Protein AF-A0A850B9L0-F1 (afdb_monomer_lite)

Foldseek 3Di:
DDLVVLLVLLVVLVVVLVVLVVVLVVLVVVDDPDPVSVVVSVVSVVVSVVVNVCSCPVRVVVSCVVVVVSDDPVVVVPPD

pLDDT: mean 91.35, std 11.02, range [40.31, 98.25]

Structure (mmCIF, N/CA/C/O backbone):
data_AF-A0A850B9L0-F1
#
_entry.id   AF-A0A850B9L0-F1
#
loop_
_atom_site.group_PDB
_atom_site.id
_atom_site.type_symbol
_atom_site.label_atom_id
_atom_site.label_alt_id
_atom_site.label_comp_id
_atom_site.label_asym_id
_atom_site.label_entity_id
_atom_site.label_seq_id
_atom_site.pdbx_PDB_ins_code
_atom_site.Cartn_x
_atom_site.Cartn_y
_atom_site.Cartn_z
_atom_site.occupancy
_atom_site.B_iso_or_equiv
_atom_site.auth_seq_id
_atom_site.auth_comp_id
_atom_site.auth_asym_id
_atom_site.auth_atom_id
_atom_site.pdbx_PDB_model_num
ATOM 1 N N . MET A 1 1 ? -10.185 -6.110 19.116 1.00 83.19 1 MET A N 1
ATOM 2 C CA . MET A 1 1 ? -8.786 -5.764 19.451 1.00 83.19 1 MET A CA 1
ATOM 3 C C . MET A 1 1 ? -8.790 -4.529 20.335 1.00 83.19 1 MET A C 1
ATOM 5 O O . MET A 1 1 ? -9.541 -3.609 20.025 1.00 83.19 1 MET A O 1
ATOM 9 N N . GLN A 1 2 ? -8.014 -4.522 21.424 1.00 94.69 2 GLN A N 1
ATOM 10 C CA . GLN A 1 2 ? -7.888 -3.352 22.304 1.00 94.69 2 GLN A CA 1
ATOM 11 C C . GLN A 1 2 ? -7.242 -2.180 21.552 1.00 94.69 2 GLN A C 1
ATOM 13 O O . GLN A 1 2 ? -6.399 -2.408 20.685 1.00 94.69 2 GLN A O 1
ATOM 18 N N . LYS A 1 3 ? -7.625 -0.943 21.883 1.00 93.62 3 LYS A N 1
ATOM 19 C CA . LYS A 1 3 ? -7.205 0.265 21.156 1.00 93.62 3 LYS A CA 1
ATOM 20 C C . LYS A 1 3 ? -5.686 0.436 21.084 1.00 93.62 3 LYS A C 1
ATOM 22 O O . LYS A 1 3 ? -5.166 0.759 20.024 1.00 93.62 3 LYS A O 1
ATOM 27 N N . GLU A 1 4 ? -4.973 0.170 22.176 1.00 96.56 4 GLU A N 1
ATOM 28 C CA . GLU A 1 4 ? -3.514 0.332 22.206 1.00 96.56 4 GLU A CA 1
ATOM 29 C C . GLU A 1 4 ? -2.807 -0.659 21.271 1.00 96.56 4 GLU A C 1
ATOM 31 O O . GLU A 1 4 ? -1.922 -0.283 20.507 1.00 96.56 4 GLU A O 1
ATOM 36 N N . ILE A 1 5 ? -3.278 -1.910 21.236 1.00 97.50 5 ILE A N 1
ATOM 37 C CA . ILE A 1 5 ? -2.788 -2.911 20.281 1.00 97.50 5 ILE A CA 1
ATOM 38 C C . ILE A 1 5 ? -3.145 -2.500 18.849 1.00 97.50 5 ILE A C 1
ATOM 40 O O . ILE A 1 5 ? -2.307 -2.596 17.960 1.00 97.50 5 ILE A O 1
ATOM 44 N N . ALA A 1 6 ? -4.358 -1.989 18.621 1.00 97.50 6 ALA A N 1
ATOM 45 C CA . ALA A 1 6 ? -4.775 -1.508 17.308 1.00 97.50 6 ALA A CA 1
ATOM 46 C C . ALA A 1 6 ? -3.868 -0.379 16.798 1.00 97.50 6 ALA A C 1
ATOM 48 O O . ALA A 1 6 ? -3.432 -0.420 15.653 1.00 97.50 6 ALA A O 1
ATOM 49 N N . LYS A 1 7 ? -3.515 0.576 17.665 1.00 97.00 7 LYS A N 1
ATOM 50 C CA . LYS A 1 7 ? -2.588 1.666 17.351 1.00 97.00 7 LYS A CA 1
ATOM 51 C C . LYS A 1 7 ? -1.191 1.151 16.988 1.00 97.00 7 LYS A C 1
ATOM 53 O O . LYS A 1 7 ? -0.612 1.627 16.015 1.00 97.00 7 LYS A O 1
ATOM 58 N N . GLN A 1 8 ? -0.667 0.174 17.730 1.00 97.81 8 GLN A N 1
ATOM 59 C CA . GLN A 1 8 ? 0.633 -0.438 17.432 1.00 97.81 8 GLN A CA 1
ATOM 60 C C . GLN A 1 8 ? 0.620 -1.181 16.093 1.00 97.81 8 GLN A C 1
ATOM 62 O O . GLN A 1 8 ? 1.523 -0.991 15.283 1.00 97.81 8 GLN A O 1
ATOM 67 N N . VAL A 1 9 ? -0.423 -1.972 15.824 1.00 97.81 9 VAL A N 1
ATOM 68 C CA . VAL A 1 9 ? -0.569 -2.676 14.541 1.00 97.81 9 VAL A CA 1
ATOM 69 C C . VAL A 1 9 ? -0.681 -1.678 13.388 1.00 97.81 9 VAL A C 1
ATOM 71 O O . VAL A 1 9 ? 0.004 -1.853 12.385 1.00 97.81 9 VAL A O 1
ATOM 74 N N . THR A 1 10 ? -1.459 -0.601 13.538 1.00 97.06 10 THR A N 1
ATOM 75 C CA . THR A 1 10 ? -1.523 0.478 12.540 1.00 97.06 10 THR A CA 1
ATOM 76 C C . THR A 1 10 ? -0.141 1.067 12.264 1.00 97.06 10 THR A C 1
ATOM 78 O O . THR A 1 10 ? 0.243 1.179 11.105 1.00 97.06 10 THR A O 1
ATOM 81 N N . ALA A 1 11 ? 0.631 1.398 13.303 1.00 96.62 11 ALA A N 1
ATOM 82 C CA . ALA A 1 11 ? 1.972 1.958 13.137 1.00 96.62 11 ALA A CA 1
ATOM 83 C C . ALA A 1 11 ? 2.919 1.000 12.392 1.00 96.62 11 ALA A C 1
ATOM 85 O O . ALA A 1 11 ? 3.632 1.431 11.489 1.00 96.62 11 ALA A O 1
ATOM 86 N N . ILE A 1 12 ? 2.881 -0.297 12.718 1.00 98.12 12 ILE A N 1
ATOM 87 C CA . ILE A 1 12 ? 3.677 -1.328 12.033 1.00 98.12 12 ILE A CA 1
ATOM 88 C C . ILE A 1 12 ? 3.293 -1.417 10.554 1.00 98.12 12 ILE A C 1
ATOM 90 O O . ILE A 1 12 ? 4.164 -1.419 9.693 1.00 98.12 12 ILE A O 1
ATOM 94 N N . MET A 1 13 ? 1.996 -1.471 10.248 1.00 97.50 13 MET A N 1
ATOM 95 C CA . MET A 1 13 ? 1.522 -1.596 8.868 1.00 97.50 13 MET A CA 1
ATOM 96 C C . MET A 1 13 ? 1.874 -0.368 8.023 1.00 97.50 13 MET A C 1
ATOM 98 O O . MET A 1 13 ? 2.266 -0.517 6.868 1.00 97.50 13 MET A O 1
ATOM 102 N N . LEU A 1 14 ? 1.799 0.837 8.598 1.00 95.44 14 LEU A N 1
ATOM 103 C CA . LEU A 1 14 ? 2.227 2.064 7.922 1.00 95.44 14 LEU A CA 1
ATOM 104 C C . LEU A 1 14 ? 3.745 2.091 7.680 1.00 95.44 14 LEU A C 1
ATOM 106 O O . LEU A 1 14 ? 4.174 2.482 6.597 1.00 95.44 14 LEU A O 1
ATOM 110 N N . ASP A 1 15 ? 4.555 1.628 8.637 1.00 97.69 15 ASP A N 1
ATOM 111 C CA . ASP A 1 15 ? 6.006 1.480 8.449 1.00 97.69 15 ASP A CA 1
ATOM 112 C C . ASP A 1 15 ? 6.340 0.446 7.359 1.00 97.69 15 ASP A C 1
ATOM 114 O O . ASP A 1 15 ? 7.219 0.675 6.529 1.00 97.69 15 ASP A O 1
ATOM 118 N N . CYS A 1 16 ? 5.593 -0.662 7.289 1.00 97.75 16 CYS A N 1
ATOM 119 C CA . CYS A 1 16 ? 5.705 -1.624 6.193 1.00 97.75 16 CYS A CA 1
ATOM 120 C C . CYS A 1 16 ? 5.385 -0.982 4.838 1.00 97.75 16 CYS A C 1
ATOM 122 O O . CYS A 1 16 ? 6.166 -1.142 3.902 1.00 97.75 16 CYS A O 1
ATOM 124 N N . CYS A 1 17 ? 4.280 -0.237 4.729 1.00 96.44 17 CYS A N 1
ATOM 125 C CA . CYS A 1 17 ? 3.930 0.497 3.510 1.00 96.44 17 CYS A CA 1
ATOM 126 C C . CYS A 1 17 ? 5.037 1.471 3.093 1.00 96.44 17 CYS A C 1
ATOM 128 O O . CYS A 1 17 ? 5.415 1.494 1.926 1.00 96.44 17 CYS A O 1
ATOM 130 N N . LYS A 1 18 ? 5.612 2.206 4.049 1.00 97.06 18 LYS A N 1
ATOM 131 C CA . LYS A 1 18 ? 6.725 3.121 3.787 1.00 97.06 18 LYS A CA 1
ATOM 132 C C . LYS A 1 18 ?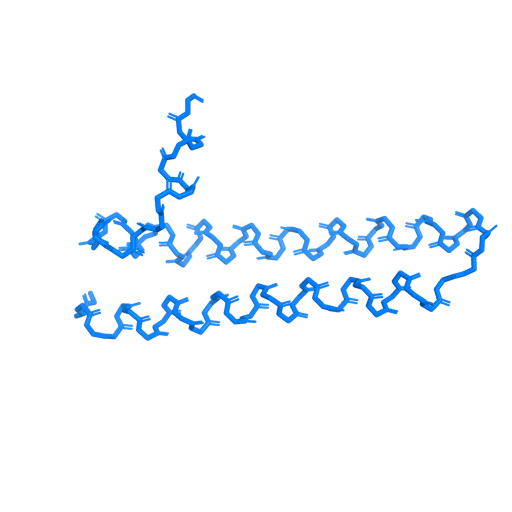 7.961 2.392 3.251 1.00 97.06 18 LYS A C 1
ATOM 134 O O . LYS A 1 18 ? 8.531 2.814 2.256 1.00 97.06 18 LYS A O 1
ATOM 139 N N . LYS A 1 19 ? 8.354 1.267 3.854 1.00 98.25 19 LYS A N 1
ATOM 140 C CA . LYS A 1 19 ? 9.496 0.458 3.382 1.00 98.25 19 LYS A CA 1
ATOM 141 C C . LYS A 1 19 ? 9.266 -0.147 1.999 1.00 98.25 19 LYS A C 1
ATOM 143 O O . LYS A 1 19 ? 10.203 -0.297 1.219 1.00 98.25 19 LYS A O 1
ATOM 148 N N . LEU A 1 20 ? 8.024 -0.517 1.695 1.00 97.94 20 LEU A N 1
ATOM 149 C CA . LEU A 1 20 ? 7.639 -0.987 0.367 1.00 97.94 20 LEU A CA 1
ATOM 150 C C . LEU A 1 20 ? 7.768 0.136 -0.671 1.00 97.94 20 LEU A C 1
ATOM 152 O O . LEU A 1 20 ? 8.301 -0.098 -1.754 1.00 97.94 20 LEU A O 1
ATOM 156 N N . GLU A 1 21 ? 7.363 1.354 -0.326 1.00 96.19 21 GLU A N 1
ATOM 157 C CA . GLU A 1 21 ? 7.552 2.538 -1.167 1.00 96.19 21 GLU A CA 1
ATOM 158 C C . GLU A 1 21 ? 9.043 2.871 -1.362 1.00 96.19 21 GLU A C 1
ATOM 160 O O . GLU A 1 21 ? 9.501 3.003 -2.493 1.00 96.19 21 GLU A O 1
ATOM 165 N N . GLU A 1 22 ? 9.846 2.843 -0.296 1.00 97.81 22 GLU A N 1
ATOM 166 C CA . GLU A 1 22 ? 11.307 2.990 -0.382 1.00 97.81 22 GLU A CA 1
ATOM 167 C C . GLU A 1 22 ? 11.937 1.916 -1.290 1.00 97.81 22 GLU A C 1
ATOM 169 O O . GLU A 1 22 ? 12.871 2.196 -2.039 1.00 97.81 22 GLU A O 1
ATOM 174 N N . SER A 1 23 ? 11.411 0.684 -1.284 1.00 97.12 23 SER A N 1
ATOM 175 C CA . SER A 1 23 ? 11.896 -0.377 -2.175 1.00 97.12 23 SER A CA 1
ATOM 176 C C . SER A 1 23 ? 11.628 -0.085 -3.655 1.00 97.12 23 SER A C 1
ATOM 178 O O . SER A 1 23 ? 12.448 -0.434 -4.503 1.00 97.12 23 SER A O 1
ATOM 180 N N . ILE A 1 24 ? 10.520 0.595 -3.971 1.00 96.31 24 ILE A N 1
ATOM 181 C CA . ILE A 1 24 ? 10.232 1.075 -5.327 1.00 96.31 24 ILE A CA 1
ATOM 182 C C . ILE A 1 24 ? 11.278 2.106 -5.743 1.00 96.31 24 ILE A C 1
ATOM 184 O O . ILE A 1 24 ? 11.797 2.024 -6.856 1.00 96.31 24 ILE A O 1
ATOM 188 N N . ASP A 1 25 ? 11.597 3.052 -4.860 1.00 95.25 25 ASP A N 1
ATOM 189 C CA . ASP A 1 25 ? 12.581 4.096 -5.142 1.00 95.25 25 ASP A CA 1
ATOM 190 C C . ASP A 1 25 ? 13.979 3.510 -5.355 1.00 95.25 25 ASP A C 1
ATOM 192 O O . ASP A 1 25 ? 14.706 3.951 -6.244 1.00 95.25 25 ASP A O 1
ATOM 196 N N . LEU A 1 26 ? 14.350 2.471 -4.601 1.00 95.38 26 LEU A N 1
ATOM 197 C CA . LEU A 1 26 ? 15.611 1.753 -4.804 1.00 95.38 26 LEU A CA 1
ATOM 198 C C . LEU A 1 26 ? 15.707 1.150 -6.212 1.00 95.38 26 LEU A C 1
ATOM 200 O O . LEU A 1 26 ? 16.725 1.330 -6.880 1.00 95.38 26 LEU A O 1
ATOM 204 N N . VAL A 1 27 ? 14.656 0.469 -6.678 1.00 93.44 27 VAL A N 1
ATOM 205 C CA . VAL A 1 27 ? 14.629 -0.119 -8.030 1.00 93.44 27 VAL A CA 1
ATOM 206 C C . VAL A 1 27 ? 14.619 0.977 -9.097 1.00 93.44 27 VAL A C 1
ATOM 208 O O . VAL A 1 27 ? 15.363 0.895 -10.074 1.00 93.44 27 VAL A O 1
ATOM 211 N N . ALA A 1 28 ? 13.835 2.039 -8.893 1.00 92.38 28 ALA A N 1
ATOM 212 C CA . ALA A 1 28 ? 13.748 3.157 -9.827 1.00 92.38 28 ALA A CA 1
ATOM 213 C C . ALA A 1 28 ? 15.095 3.873 -10.003 1.00 92.38 28 ALA A C 1
ATOM 215 O O . ALA A 1 28 ? 15.495 4.153 -11.128 1.00 92.38 28 ALA A O 1
ATOM 216 N N . ASN A 1 29 ? 15.821 4.115 -8.909 1.00 92.06 29 ASN A N 1
ATOM 217 C CA . ASN A 1 29 ? 17.125 4.782 -8.939 1.00 92.06 29 ASN A CA 1
ATOM 218 C C . ASN A 1 29 ? 18.241 3.910 -9.535 1.00 92.06 29 ASN A C 1
ATOM 220 O O . ASN A 1 29 ? 19.259 4.440 -9.979 1.00 92.06 29 ASN A O 1
ATOM 224 N N . ALA A 1 30 ? 18.076 2.585 -9.523 1.00 89.50 30 ALA A N 1
ATOM 225 C CA . ALA A 1 30 ? 19.008 1.652 -10.151 1.00 89.50 30 ALA A CA 1
ATOM 226 C C . ALA A 1 30 ? 18.749 1.461 -11.657 1.00 89.50 30 ALA A C 1
ATOM 228 O O . ALA A 1 30 ? 19.636 0.976 -12.361 1.00 89.50 30 ALA A O 1
ATOM 229 N N . SER A 1 31 ? 17.557 1.835 -12.132 1.00 84.50 31 SER A N 1
ATOM 230 C CA . SER A 1 31 ? 17.137 1.652 -13.521 1.00 84.50 31 SER A CA 1
ATOM 231 C C . SER A 1 31 ? 17.784 2.693 -14.444 1.00 84.50 31 SER A C 1
ATOM 233 O O . SER A 1 31 ? 17.930 3.868 -14.104 1.00 84.50 31 SER A O 1
ATOM 235 N N . ARG A 1 32 ? 18.165 2.264 -15.641 1.00 79.94 32 ARG A N 1
ATOM 236 C CA . ARG A 1 32 ? 18.647 3.067 -16.764 1.00 79.94 32 ARG A CA 1
ATOM 237 C C . ARG A 1 32 ? 17.468 3.458 -17.650 1.00 79.94 32 ARG A C 1
ATOM 239 O O . ARG A 1 32 ? 16.376 2.907 -17.547 1.00 79.94 32 ARG A O 1
ATOM 246 N N . ASP A 1 33 ? 17.694 4.403 -18.556 1.00 81.31 33 ASP A N 1
ATOM 247 C CA . ASP A 1 33 ? 16.672 4.885 -19.496 1.00 81.31 33 ASP A CA 1
ATOM 248 C C . ASP A 1 33 ? 16.453 3.901 -20.672 1.00 81.31 33 ASP A C 1
ATOM 250 O O . ASP A 1 33 ? 16.473 4.282 -21.840 1.00 81.31 33 ASP A O 1
ATOM 254 N N . ASP A 1 34 ? 16.302 2.610 -20.353 1.00 89.62 34 ASP A N 1
ATOM 255 C CA . ASP A 1 34 ? 15.994 1.517 -21.279 1.00 89.62 34 ASP A CA 1
ATOM 256 C C . ASP A 1 34 ? 14.526 1.086 -21.112 1.00 89.62 34 ASP A C 1
ATOM 258 O O . ASP A 1 34 ? 14.000 0.997 -20.000 1.00 89.62 34 ASP A O 1
ATOM 262 N N . GLU A 1 35 ? 13.839 0.826 -22.224 1.00 86.19 35 GLU A N 1
ATOM 263 C CA . GLU A 1 35 ? 12.416 0.462 -22.227 1.00 86.19 35 GLU A CA 1
ATOM 264 C C . GLU A 1 35 ? 12.125 -0.871 -21.515 1.00 86.19 35 GLU A C 1
ATOM 266 O O . GLU A 1 35 ? 11.056 -1.032 -20.920 1.00 86.19 35 GLU A O 1
ATOM 271 N N . LEU A 1 36 ? 13.069 -1.820 -21.526 1.00 82.50 36 LEU A N 1
ATOM 272 C CA . LEU A 1 36 ? 12.945 -3.082 -20.799 1.00 82.50 36 LEU A CA 1
ATOM 273 C C . LEU A 1 36 ? 12.962 -2.839 -19.284 1.00 82.50 36 LEU A C 1
ATOM 275 O O . LEU A 1 36 ? 12.084 -3.331 -18.575 1.00 82.50 36 LEU A O 1
ATOM 279 N N . GLU A 1 37 ? 13.898 -2.021 -18.798 1.00 87.06 37 GLU A N 1
ATOM 280 C CA . GLU A 1 37 ? 14.022 -1.690 -17.372 1.00 87.06 37 GLU A CA 1
ATOM 281 C C . GLU A 1 37 ? 12.830 -0.847 -16.881 1.00 87.06 37 GLU A C 1
ATOM 283 O O . GLU A 1 37 ? 12.310 -1.074 -15.786 1.00 87.06 37 GLU A O 1
ATOM 288 N N . LYS A 1 38 ? 12.292 0.055 -17.719 1.00 89.50 38 LYS A N 1
ATOM 289 C CA . LYS A 1 38 ? 11.036 0.774 -17.421 1.00 89.50 38 LYS A CA 1
ATOM 290 C C . LYS A 1 38 ? 9.860 -0.177 -17.230 1.00 89.50 38 LYS A C 1
ATOM 292 O O . LYS A 1 38 ? 9.051 0.021 -16.318 1.00 89.50 38 LYS A O 1
ATOM 297 N N . LYS A 1 39 ? 9.752 -1.204 -18.077 1.00 92.38 39 LYS A N 1
ATOM 298 C CA . LYS A 1 39 ? 8.704 -2.220 -17.949 1.00 92.38 39 LYS A CA 1
ATOM 299 C C . LYS A 1 39 ? 8.870 -3.017 -16.653 1.00 92.38 39 LYS A C 1
ATOM 301 O O . LYS A 1 39 ? 7.887 -3.207 -15.940 1.00 92.38 39 LYS A O 1
ATOM 306 N N . GLU A 1 40 ? 10.088 -3.442 -16.325 1.00 91.06 40 GLU A N 1
ATOM 307 C CA . GLU A 1 40 ? 10.375 -4.158 -15.075 1.00 91.06 40 GLU A CA 1
ATOM 308 C C . GLU A 1 40 ? 10.023 -3.318 -13.841 1.00 91.06 40 GLU A C 1
ATOM 310 O O . GLU A 1 40 ? 9.345 -3.808 -12.933 1.00 91.06 40 GLU A O 1
ATOM 315 N N . LEU A 1 41 ? 10.382 -2.030 -13.835 1.00 94.50 41 LEU A N 1
ATOM 316 C CA . LEU A 1 41 ? 10.002 -1.102 -12.770 1.00 94.50 41 LEU A CA 1
ATOM 317 C C . LEU A 1 41 ? 8.478 -0.959 -12.653 1.00 94.50 41 LEU A C 1
ATOM 319 O O . LEU A 1 41 ? 7.945 -0.914 -11.542 1.00 94.50 41 LEU A O 1
ATOM 323 N N . MET A 1 42 ? 7.761 -0.886 -13.776 1.00 94.94 42 MET A N 1
ATOM 324 C CA . MET A 1 42 ? 6.301 -0.785 -13.779 1.00 94.94 42 MET A CA 1
ATOM 325 C C . MET A 1 42 ? 5.641 -2.051 -13.211 1.00 94.94 42 MET A C 1
ATOM 327 O O . MET A 1 42 ? 4.726 -1.949 -12.388 1.00 94.94 42 MET A O 1
ATOM 331 N N . ASP A 1 43 ? 6.130 -3.233 -13.589 1.00 96.44 43 ASP A N 1
ATOM 332 C CA . ASP A 1 43 ? 5.643 -4.520 -13.080 1.00 96.44 43 ASP A CA 1
ATOM 333 C C . ASP A 1 43 ? 5.941 -4.676 -11.575 1.00 96.44 43 ASP A C 1
ATOM 335 O O . ASP A 1 43 ? 5.079 -5.120 -10.800 1.00 96.44 43 ASP A O 1
ATOM 339 N N . PHE A 1 44 ? 7.125 -4.240 -11.132 1.00 96.38 44 PHE A N 1
ATOM 340 C CA . PHE A 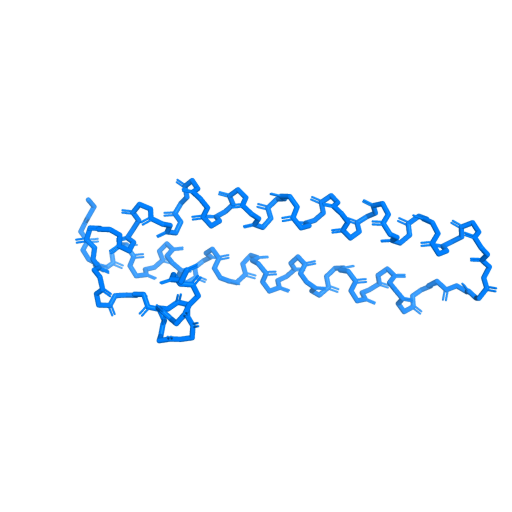1 44 ? 7.504 -4.209 -9.719 1.00 96.38 44 PHE A CA 1
ATOM 341 C C . PHE A 1 44 ? 6.600 -3.267 -8.917 1.00 96.38 44 PHE A C 1
ATOM 343 O O . PHE A 1 44 ? 5.975 -3.689 -7.942 1.00 96.38 44 PHE A O 1
ATOM 350 N N . ARG A 1 45 ? 6.435 -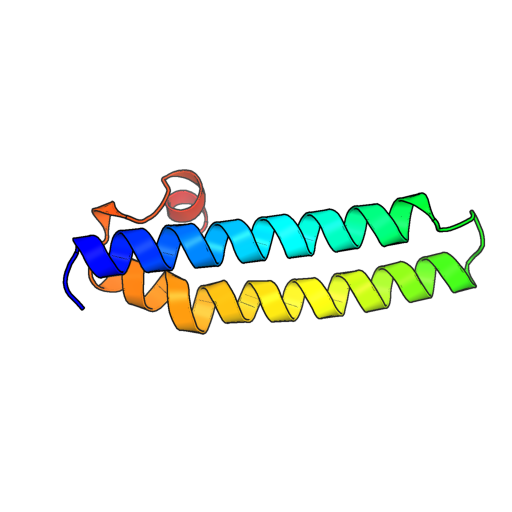2.018 -9.376 1.00 96.62 45 ARG A N 1
ATOM 351 C CA . ARG A 1 45 ? 5.524 -1.027 -8.777 1.00 96.62 45 ARG A CA 1
ATOM 352 C C . ARG A 1 45 ? 4.098 -1.552 -8.666 1.00 96.62 45 ARG A C 1
ATOM 354 O O . ARG A 1 45 ? 3.476 -1.405 -7.617 1.00 96.62 45 ARG A O 1
ATOM 361 N N . SER A 1 46 ? 3.587 -2.196 -9.716 1.00 97.75 46 SER A N 1
ATOM 362 C CA . SER A 1 46 ? 2.247 -2.793 -9.705 1.00 97.75 46 SER A CA 1
ATOM 363 C C . SER A 1 46 ? 2.117 -3.874 -8.630 1.00 97.75 46 SER A C 1
ATOM 365 O O . SER A 1 46 ? 1.121 -3.926 -7.907 1.00 97.75 46 SER A O 1
ATOM 367 N N . SER A 1 47 ? 3.135 -4.723 -8.490 1.00 98.06 47 SER A N 1
ATOM 368 C CA . SER A 1 47 ? 3.150 -5.802 -7.501 1.00 98.06 47 SER A CA 1
ATOM 369 C C . SER A 1 47 ? 3.198 -5.264 -6.071 1.00 98.06 47 SER A C 1
ATOM 371 O O . SER A 1 47 ? 2.403 -5.686 -5.231 1.00 98.06 47 SER A O 1
ATOM 373 N N . ILE A 1 48 ? 4.056 -4.278 -5.807 1.00 98.12 48 ILE A N 1
ATOM 374 C CA . ILE A 1 48 ? 4.138 -3.609 -4.504 1.00 98.12 48 ILE A CA 1
ATOM 375 C C . ILE A 1 48 ? 2.827 -2.885 -4.167 1.00 98.12 48 ILE A C 1
ATOM 377 O O . ILE A 1 48 ? 2.309 -3.038 -3.060 1.00 98.12 48 ILE A O 1
ATOM 381 N N . GLY A 1 49 ? 2.231 -2.182 -5.134 1.00 96.75 49 GLY A N 1
ATOM 382 C CA . GLY A 1 49 ? 0.939 -1.517 -4.961 1.00 96.75 49 GLY A CA 1
ATOM 383 C C . GLY A 1 49 ? -0.183 -2.483 -4.563 1.00 96.75 49 GLY A C 1
ATOM 384 O O . GLY A 1 49 ? -0.984 -2.163 -3.687 1.00 96.75 49 GLY A O 1
ATOM 385 N N . LYS A 1 50 ? -0.212 -3.700 -5.127 1.00 97.94 50 LYS A N 1
ATOM 386 C CA . LYS A 1 50 ? -1.165 -4.750 -4.715 1.00 97.94 50 LYS A CA 1
ATOM 387 C C . LYS A 1 50 ? -0.952 -5.172 -3.263 1.00 97.94 50 LYS A C 1
ATOM 389 O O . LYS A 1 50 ? -1.924 -5.286 -2.521 1.00 97.94 50 LYS A O 1
ATOM 394 N N . ILE A 1 51 ? 0.298 -5.370 -2.842 1.00 98.12 51 ILE A N 1
ATOM 395 C CA . ILE A 1 51 ? 0.627 -5.738 -1.456 1.00 98.12 51 ILE A CA 1
ATOM 396 C C . ILE A 1 51 ? 0.172 -4.639 -0.489 1.00 98.12 51 ILE A C 1
ATOM 398 O O . ILE A 1 51 ? -0.508 -4.929 0.492 1.00 98.12 51 ILE A O 1
ATOM 402 N N . MET A 1 52 ? 0.486 -3.376 -0.787 1.00 97.31 52 MET A N 1
ATOM 403 C CA . MET A 1 52 ? 0.052 -2.232 0.023 1.00 97.31 52 MET A CA 1
ATOM 404 C C . MET A 1 52 ? -1.478 -2.108 0.063 1.00 97.31 52 MET A C 1
ATOM 406 O O . MET A 1 52 ? -2.049 -1.833 1.118 1.00 97.31 52 MET A O 1
ATOM 410 N N . GLY A 1 53 ? -2.155 -2.387 -1.055 1.00 95.94 53 GLY A N 1
ATOM 411 C CA . GLY A 1 53 ? -3.614 -2.469 -1.121 1.00 95.94 53 GLY A CA 1
ATOM 412 C C . GLY A 1 53 ? -4.189 -3.534 -0.183 1.00 95.94 53 GLY A C 1
ATOM 413 O O . GLY A 1 53 ? -5.134 -3.250 0.550 1.00 95.94 53 GLY A O 1
ATOM 414 N N . HIS A 1 54 ? -3.584 -4.724 -0.133 1.00 97.56 54 HIS A N 1
ATOM 415 C CA . HIS A 1 54 ? -3.971 -5.783 0.806 1.00 97.56 54 HIS A CA 1
ATOM 416 C C . HIS A 1 54 ? -3.709 -5.404 2.268 1.00 97.56 54 HIS A C 1
ATOM 418 O O . HIS A 1 54 ? -4.574 -5.613 3.113 1.00 97.56 54 HIS A O 1
ATOM 424 N N . ILE A 1 55 ? -2.577 -4.761 2.579 1.00 97.12 55 ILE A N 1
ATOM 425 C CA . ILE A 1 55 ? -2.327 -4.216 3.927 1.00 97.12 55 ILE A CA 1
ATOM 426 C C . ILE A 1 55 ? -3.458 -3.261 4.333 1.00 97.12 55 ILE A C 1
ATOM 428 O O . ILE A 1 55 ? -3.966 -3.327 5.457 1.00 97.12 55 ILE A O 1
ATOM 432 N N . PHE A 1 56 ? -3.887 -2.391 3.416 1.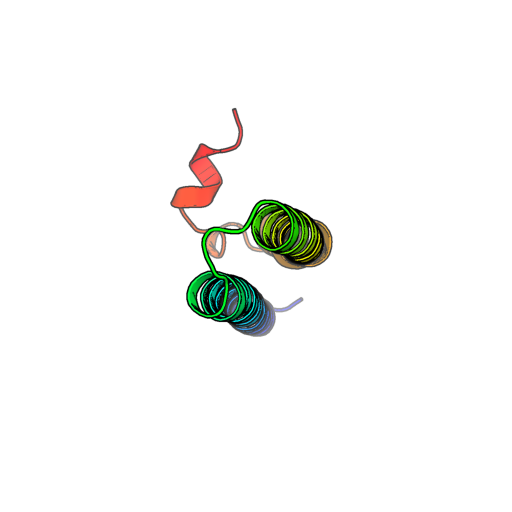00 95.62 56 PHE A N 1
ATOM 433 C CA . PHE A 1 56 ? -4.974 -1.467 3.694 1.00 95.62 56 PHE A CA 1
ATOM 434 C C . PHE A 1 56 ? -6.313 -2.186 3.893 1.00 95.62 56 PHE A C 1
ATOM 436 O O . PHE A 1 56 ? -6.938 -2.022 4.939 1.00 95.62 56 PHE A O 1
ATOM 443 N N . VAL A 1 57 ? -6.754 -2.982 2.919 1.00 96.38 57 VAL A N 1
ATOM 444 C CA . VAL A 1 57 ? -8.088 -3.605 2.918 1.00 96.38 57 VAL A CA 1
ATOM 445 C C . VAL A 1 57 ? -8.230 -4.659 4.015 1.00 96.38 57 VAL A C 1
ATOM 447 O O . VAL A 1 57 ? -9.258 -4.693 4.691 1.00 96.38 57 VAL A O 1
ATOM 450 N N . ASP A 1 58 ? -7.206 -5.483 4.228 1.00 97.19 58 ASP A N 1
ATOM 451 C CA . ASP A 1 58 ? -7.310 -6.669 5.081 1.00 97.19 58 ASP A CA 1
ATOM 452 C C . ASP A 1 58 ? -6.898 -6.389 6.537 1.00 97.19 58 ASP A C 1
ATOM 454 O O . ASP A 1 58 ? -7.318 -7.109 7.448 1.00 97.19 58 ASP A O 1
ATOM 458 N N . VAL A 1 59 ? -6.111 -5.331 6.787 1.00 96.50 59 VAL A N 1
ATOM 459 C CA . VAL A 1 59 ? -5.589 -5.014 8.130 1.00 96.50 59 VAL A CA 1
ATOM 460 C C . VAL A 1 59 ? -6.013 -3.632 8.617 1.00 96.50 59 VAL A C 1
ATOM 462 O O . VAL A 1 59 ? -6.691 -3.533 9.643 1.00 96.50 59 VAL A O 1
ATOM 465 N N . LEU A 1 60 ? -5.637 -2.562 7.910 1.00 96.19 60 LEU A N 1
ATOM 466 C CA . LEU A 1 60 ? -5.878 -1.191 8.383 1.00 96.19 60 LEU A CA 1
ATOM 467 C C . LEU A 1 60 ? -7.367 -0.833 8.383 1.00 96.19 60 LEU A C 1
ATOM 469 O O . LEU A 1 60 ? -7.873 -0.290 9.363 1.00 96.19 60 LEU A O 1
ATOM 473 N N . HIS A 1 61 ? -8.097 -1.192 7.330 1.00 94.81 61 HIS A N 1
ATOM 474 C CA . HIS A 1 61 ? -9.509 -0.865 7.198 1.00 94.81 61 HIS A CA 1
ATOM 475 C C . HIS A 1 61 ? -10.371 -1.497 8.310 1.00 94.81 61 HIS A C 1
ATOM 477 O O . HIS A 1 61 ? -11.118 -0.763 8.963 1.00 94.81 61 HIS A O 1
ATOM 483 N N . PRO A 1 62 ? -10.231 -2.796 8.653 1.00 96.31 62 PRO A N 1
ATOM 484 C CA . PRO A 1 62 ? -10.907 -3.379 9.814 1.00 96.31 62 PRO A CA 1
ATOM 485 C C . PRO A 1 62 ? -10.508 -2.757 11.158 1.00 96.31 62 PRO A C 1
ATOM 487 O O . PRO A 1 62 ? -11.281 -2.826 12.119 1.00 96.31 62 PRO A O 1
ATOM 490 N N . ILE A 1 63 ? -9.300 -2.194 11.270 1.00 96.81 63 ILE A N 1
ATOM 491 C CA . ILE A 1 63 ? -8.880 -1.451 12.463 1.00 96.81 63 ILE A CA 1
ATOM 492 C C . ILE A 1 63 ? -9.638 -0.131 12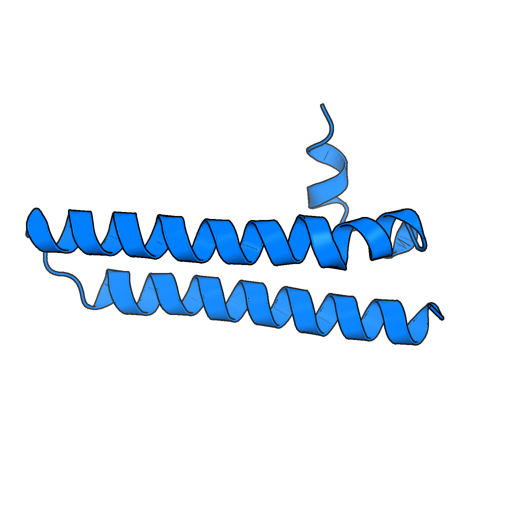.544 1.00 96.81 63 ILE A C 1
ATOM 494 O O . ILE A 1 63 ? -10.249 0.135 13.576 1.00 96.81 63 ILE A O 1
ATOM 498 N N . TYR A 1 64 ? -9.660 0.642 11.461 1.00 95.62 64 TYR A N 1
ATOM 499 C CA . TYR A 1 64 ? -10.350 1.930 11.391 1.00 95.62 64 TYR A CA 1
ATOM 500 C C . TYR A 1 64 ? -11.861 1.794 11.572 1.00 95.62 64 TYR A C 1
ATOM 502 O O . TYR A 1 64 ? -12.464 2.582 12.287 1.00 95.62 64 TYR A O 1
ATOM 510 N N . GLN A 1 65 ? -12.485 0.740 11.040 1.00 94.31 65 GLN A N 1
ATOM 511 C CA . GLN A 1 65 ? -13.904 0.468 11.297 1.00 94.31 65 GLN A CA 1
ATOM 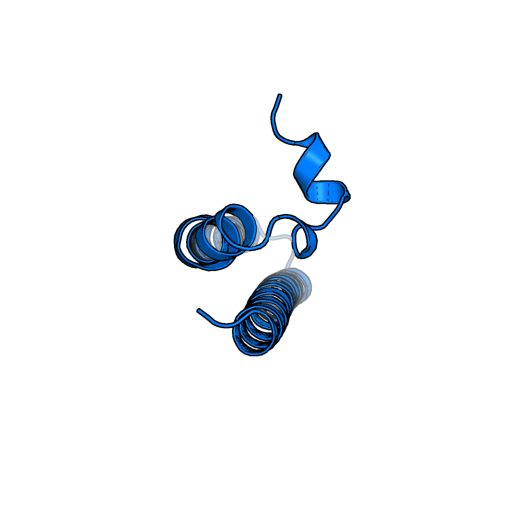512 C C . GLN A 1 65 ? -14.220 0.251 12.787 1.00 94.31 65 GLN A C 1
ATOM 514 O O . GLN A 1 65 ? -15.317 0.575 13.236 1.00 94.31 65 GLN A O 1
ATOM 519 N N . ARG A 1 66 ? -13.281 -0.316 13.557 1.00 95.75 66 ARG A N 1
ATOM 520 C CA . ARG A 1 66 ? -13.455 -0.585 14.995 1.00 95.75 66 ARG A CA 1
ATOM 521 C C . ARG A 1 66 ? -12.995 0.568 15.886 1.00 95.75 66 ARG A C 1
ATOM 523 O O . ARG A 1 66 ? -13.533 0.716 16.977 1.00 95.75 66 ARG A O 1
ATOM 530 N N . HIS A 1 67 ? -12.007 1.335 15.432 1.00 95.69 67 HIS A N 1
ATOM 531 C CA . HIS A 1 67 ? -11.410 2.483 16.119 1.00 95.69 67 HIS A CA 1
ATOM 532 C C . HIS A 1 67 ? -11.277 3.657 15.128 1.00 95.69 67 HIS A C 1
ATOM 534 O O . HIS A 1 67 ? -10.167 3.928 14.658 1.00 95.69 67 HIS A O 1
ATOM 540 N N . PRO A 1 68 ? -12.386 4.332 14.760 1.00 93.38 68 PRO A N 1
ATOM 541 C CA . PRO A 1 68 ? -12.399 5.375 13.722 1.00 93.38 68 PRO A CA 1
ATOM 542 C C . PRO A 1 68 ? -11.483 6.567 14.009 1.00 93.38 68 PRO A C 1
ATOM 544 O O . PRO A 1 68 ? -11.043 7.265 13.101 1.00 93.38 68 PRO A O 1
ATOM 547 N N . GLU A 1 69 ? -11.158 6.804 15.277 1.00 93.38 69 GLU A N 1
ATOM 548 C CA . GLU A 1 69 ? -10.214 7.834 15.697 1.00 93.38 69 GLU A CA 1
ATOM 549 C C . GLU A 1 69 ? -8.754 7.540 15.315 1.00 93.38 69 GLU A C 1
ATOM 551 O O . GLU A 1 69 ? -7.913 8.426 15.429 1.00 93.38 69 GLU A O 1
ATOM 556 N N . LEU A 1 70 ? -8.436 6.304 14.908 1.00 93.50 70 LEU A N 1
ATOM 557 C CA . LEU A 1 70 ? -7.109 5.924 14.415 1.00 93.50 70 LEU A CA 1
ATOM 558 C C . LEU A 1 70 ? -6.952 6.147 12.902 1.00 93.50 70 LEU A C 1
ATOM 560 O O . LEU A 1 70 ? -5.838 6.007 12.398 1.00 93.50 70 LEU A O 1
ATOM 564 N N . GLU A 1 71 ? -8.036 6.447 12.180 1.00 91.31 71 GLU A N 1
ATOM 565 C CA . GLU A 1 71 ? -8.006 6.703 10.738 1.00 91.31 71 GLU A CA 1
ATOM 566 C C . GLU A 1 71 ? -7.422 8.103 10.451 1.00 91.31 71 GLU A C 1
ATOM 568 O O . GLU A 1 71 ? -7.953 9.091 10.973 1.00 91.31 71 GLU A O 1
ATOM 573 N N . PRO A 1 72 ? -6.358 8.216 9.631 1.00 86.62 72 PRO A N 1
ATOM 574 C CA . PRO A 1 72 ? -5.806 9.500 9.197 1.00 86.62 72 PRO A CA 1
ATOM 575 C C . PRO A 1 72 ? -6.835 10.350 8.437 1.00 86.62 72 PRO A C 1
ATOM 577 O O . PRO A 1 72 ? -7.615 9.824 7.639 1.00 86.62 72 PRO A O 1
ATOM 580 N N . GLU A 1 73 ? -6.824 11.669 8.644 1.00 84.50 73 GLU A N 1
ATOM 581 C CA . GLU A 1 73 ? -7.755 12.600 7.981 1.00 84.50 73 GLU A CA 1
ATOM 582 C C . GLU A 1 73 ? -7.609 12.579 6.453 1.00 84.50 73 GLU A C 1
ATOM 584 O O . GLU A 1 73 ? -8.595 12.679 5.720 1.00 84.50 73 GLU A O 1
ATOM 589 N N . GLU A 1 74 ? -6.389 12.369 5.960 1.00 78.62 74 GLU A N 1
ATOM 590 C CA . GLU A 1 74 ? -6.067 12.296 4.536 1.00 78.62 74 GLU A CA 1
ATOM 591 C C . GLU A 1 74 ? -6.862 11.181 3.840 1.00 78.62 74 GLU A C 1
ATOM 593 O O . GLU A 1 74 ? -7.325 11.351 2.709 1.00 78.62 74 GLU A O 1
ATOM 598 N N . LEU A 1 75 ? -7.089 10.066 4.543 1.00 74.31 75 LEU A N 1
ATOM 599 C CA . LEU A 1 75 ? -7.819 8.904 4.036 1.00 74.31 75 LEU A CA 1
ATOM 600 C C . LEU A 1 75 ? -9.339 9.052 4.168 1.00 74.31 75 LEU A C 1
ATOM 602 O O . LEU A 1 75 ? -10.076 8.522 3.335 1.00 74.31 75 LEU A O 1
ATOM 606 N N . LYS A 1 76 ? -9.828 9.839 5.137 1.00 68.62 76 LYS A N 1
ATOM 607 C CA . LYS A 1 76 ? -11.270 10.113 5.295 1.00 68.62 76 LYS A CA 1
ATOM 608 C C . LYS A 1 76 ? -11.860 10.831 4.080 1.00 68.62 76 LYS A C 1
ATOM 610 O O . LYS A 1 76 ? -13.024 10.621 3.747 1.00 68.62 76 LYS A O 1
ATOM 615 N N . SER A 1 77 ? -11.055 11.641 3.391 1.00 56.00 77 SER A N 1
ATOM 616 C CA . SER A 1 77 ? -11.481 12.419 2.220 1.00 56.00 77 SER A CA 1
ATOM 617 C C . SER A 1 77 ? -11.647 11.605 0.926 1.00 56.00 77 SER A C 1
ATOM 619 O O . SER A 1 77 ? -12.299 12.080 -0.004 1.00 56.00 77 SER A O 1
ATOM 621 N N . GLN A 1 78 ? -11.110 10.378 0.865 1.00 54.41 78 GLN A N 1
ATOM 622 C CA . GLN A 1 78 ? -11.104 9.546 -0.348 1.00 54.41 78 GLN A CA 1
ATOM 623 C C . GLN A 1 78 ? -12.334 8.634 -0.502 1.00 54.41 78 GLN A C 1
ATOM 625 O O . GLN A 1 78 ? -12.461 7.924 -1.496 1.00 54.41 78 GLN A O 1
ATOM 630 N N . ARG A 1 79 ? -13.277 8.672 0.447 1.00 53.41 79 ARG A N 1
ATOM 631 C CA . ARG A 1 79 ? -14.597 8.031 0.335 1.00 53.41 79 ARG A CA 1
ATOM 632 C C . ARG A 1 79 ? -15.591 8.986 -0.343 1.00 53.41 79 ARG A C 1
ATOM 634 O O . ARG A 1 79 ? -16.469 9.533 0.322 1.00 53.41 79 ARG A O 1
ATOM 641 N N . ARG A 1 80 ? -15.429 9.232 -1.643 1.00 40.31 80 ARG A N 1
ATOM 642 C CA . ARG A 1 80 ? -16.464 9.850 -2.489 1.00 40.31 80 ARG A CA 1
ATOM 643 C C . ARG A 1 80 ? -16.900 8.883 -3.572 1.00 40.31 80 ARG A C 1
ATOM 645 O O . ARG A 1 80 ? -16.009 8.213 -4.130 1.00 40.31 80 ARG A O 1
#

Radius of gyration: 15.72 Å; chains: 1; bounding box: 36×19×44 Å

Secondary structure (DSSP, 8-state):
--HHHHHHHHHHHHHHHHHHHHHHHHHHHH--S-HHHHHHHHHHHHHHHHHHHHIIIIIIHHHHHH-GGGS-HHHHTT--

Sequence (80 aa):
MQKEIAKQVTAIMLDCCKKLEESIDLVANASRDDELEKKELMDFRSSIGKIMGHIFVDVLHPIYQRHPELEPEELKSQRR